Protein AF-A0A7X0P9J9-F1 (afdb_monomer_lite)

Secondary structure (DSSP, 8-state):
--------EEEEEEETTEEEEEEEETTEEEEEESSS-PPPEEEE--S-HHHHHHHHHHHHHHHHHHH--

Organism: NCBI:txid592050

Foldseek 3Di:
DDPDDQPWDWDWDDDPNWIKTWIDGPQKIWIDTPRDPFDIDMDGDDDDPRVVNRVRVVVSVVVSVVPDD

Radius of gyration: 13.36 Å; chains: 1; bounding box: 23×18×55 Å

Sequence (69 aa):
MSDKHVDASSGQVELDGFIGEWTVKDGRMKLTCLTAGASPKEAQVDGDPEALAKLLLRELLDDWKRTRP

Structure (mmCIF, N/CA/C/O backbone):
data_AF-A0A7X0P9J9-F1
#
_entry.id   AF-A0A7X0P9J9-F1
#
loop_
_atom_site.group_PDB
_atom_site.id
_atom_site.type_symbol
_atom_site.label_atom_id
_atom_site.label_alt_id
_atom_site.label_comp_id
_atom_site.label_asym_id
_atom_site.label_entity_id
_atom_site.label_seq_id
_atom_site.pdbx_PDB_ins_code
_atom_site.Cartn_x
_atom_site.Cartn_y
_atom_site.Cartn_z
_atom_site.occupancy
_atom_site.B_iso_or_equiv
_atom_site.auth_seq_id
_atom_site.auth_comp_id
_atom_site.auth_asym_id
_atom_site.auth_atom_id
_atom_site.pdbx_PDB_model_num
ATOM 1 N N . MET A 1 1 ? -5.822 7.302 35.009 1.00 39.03 1 MET A N 1
ATOM 2 C CA . MET A 1 1 ? -6.422 7.278 33.661 1.00 39.03 1 MET A CA 1
ATOM 3 C C . MET A 1 1 ? -5.271 7.068 32.698 1.00 39.03 1 MET A C 1
ATOM 5 O O . MET A 1 1 ? -4.409 7.931 32.630 1.00 39.03 1 MET A O 1
ATOM 9 N N . SER A 1 2 ? -5.154 5.882 32.100 1.00 45.59 2 SER A N 1
ATOM 10 C CA . SER A 1 2 ? -4.090 5.603 31.132 1.00 45.59 2 SER A CA 1
ATOM 11 C C . SER A 1 2 ? -4.612 5.949 29.745 1.00 45.59 2 SER A C 1
ATOM 13 O O . SER A 1 2 ? -5.143 5.082 29.060 1.00 45.59 2 SER A O 1
ATOM 15 N N . ASP A 1 3 ? -4.486 7.215 29.353 1.00 51.00 3 ASP A N 1
ATOM 16 C CA . ASP A 1 3 ? -4.622 7.624 27.955 1.00 51.00 3 ASP A CA 1
ATOM 17 C C . ASP A 1 3 ? -3.411 7.098 27.181 1.00 51.00 3 ASP A C 1
ATOM 19 O O . ASP A 1 3 ? -2.366 7.738 27.063 1.00 51.00 3 ASP A O 1
ATOM 23 N N . LYS A 1 4 ? -3.526 5.865 26.700 1.00 60.03 4 LYS A N 1
ATOM 24 C CA . LYS A 1 4 ? -2.669 5.327 25.649 1.00 60.03 4 LYS A CA 1
ATOM 25 C C . LYS A 1 4 ? -3.583 4.788 24.570 1.00 60.03 4 LYS A C 1
ATOM 27 O O . LYS A 1 4 ? -3.968 3.633 24.661 1.00 60.03 4 LYS A O 1
ATOM 32 N N . HIS A 1 5 ? -3.912 5.604 23.580 1.00 51.06 5 HIS A N 1
ATOM 33 C CA . HIS A 1 5 ? -4.218 5.125 22.234 1.00 51.06 5 HIS A CA 1
ATOM 34 C C . HIS A 1 5 ? -3.993 6.283 21.266 1.00 51.06 5 HIS A C 1
ATOM 36 O O . HIS A 1 5 ? -4.896 7.040 20.933 1.00 51.06 5 HIS A O 1
ATOM 42 N N . VAL A 1 6 ? -2.741 6.449 20.843 1.00 51.06 6 VAL A N 1
ATOM 43 C CA . VAL A 1 6 ? -2.519 6.944 19.488 1.00 51.06 6 VAL A CA 1
ATOM 44 C C . VAL A 1 6 ? -2.445 5.671 18.663 1.00 51.06 6 VAL A C 1
ATOM 46 O O . VAL A 1 6 ? -1.456 4.946 18.744 1.00 51.06 6 VAL A O 1
ATOM 49 N N . ASP A 1 7 ? -3.549 5.362 17.988 1.00 58.97 7 ASP A N 1
ATOM 50 C CA . ASP A 1 7 ? -3.812 4.142 17.213 1.00 58.97 7 ASP A CA 1
ATOM 51 C C . ASP A 1 7 ? -3.015 4.156 15.892 1.00 58.97 7 ASP A C 1
ATOM 53 O O . ASP A 1 7 ? -3.543 4.066 14.784 1.00 58.97 7 ASP A O 1
ATOM 57 N N . ALA A 1 8 ? -1.713 4.423 16.009 1.00 66.56 8 ALA A N 1
ATOM 58 C CA . ALA A 1 8 ? -0.785 4.467 14.897 1.00 66.56 8 ALA A CA 1
ATOM 59 C C . ALA A 1 8 ? -0.143 3.086 14.757 1.00 66.56 8 ALA A C 1
ATOM 61 O O . ALA A 1 8 ? 0.728 2.712 15.543 1.00 66.56 8 ALA A O 1
ATOM 62 N N . SER A 1 9 ? -0.596 2.336 13.756 1.00 86.81 9 SER A N 1
ATOM 63 C CA . SER A 1 9 ? -0.018 1.048 13.367 1.00 86.81 9 SER A CA 1
ATOM 64 C C . SER A 1 9 ? 0.824 1.230 12.108 1.00 86.81 9 SER A C 1
ATOM 66 O O . SER A 1 9 ? 0.478 2.026 11.236 1.00 86.81 9 SER A O 1
ATOM 68 N N . SER A 1 10 ? 1.942 0.527 11.991 1.00 94.56 10 SER A N 1
ATOM 69 C CA . SER A 1 10 ? 2.789 0.568 10.801 1.00 94.56 10 SER A CA 1
ATOM 70 C C . SER A 1 10 ? 3.425 -0.785 10.534 1.00 94.56 10 SER A C 1
ATOM 72 O O . SER A 1 10 ? 3.547 -1.621 11.431 1.00 94.56 10 SER A O 1
ATOM 74 N N . GLY A 1 11 ? 3.847 -0.996 9.291 1.00 95.69 11 GLY A N 1
ATOM 75 C CA . GLY A 1 11 ? 4.496 -2.234 8.899 1.00 95.69 11 GLY A CA 1
ATOM 76 C C . GLY A 1 11 ? 5.039 -2.210 7.480 1.00 95.69 11 GLY A C 1
ATOM 77 O O . GLY A 1 11 ? 4.995 -1.199 6.774 1.00 95.69 11 GLY A O 1
ATOM 78 N N . GLN A 1 12 ? 5.560 -3.363 7.078 1.00 97.19 12 GLN A N 1
ATOM 79 C CA . GLN A 1 12 ? 6.087 -3.622 5.746 1.00 97.19 12 GLN A CA 1
ATOM 80 C C . GLN A 1 12 ? 5.418 -4.862 5.160 1.00 97.19 12 GLN A C 1
ATOM 82 O O . GLN A 1 12 ? 5.061 -5.791 5.882 1.00 97.19 12 GLN A O 1
ATOM 87 N N . VAL A 1 13 ? 5.253 -4.867 3.843 1.00 96.62 13 VAL A N 1
ATOM 88 C CA . VAL A 1 13 ? 4.786 -6.015 3.065 1.00 96.62 13 VAL A CA 1
ATOM 89 C C . VAL A 1 13 ? 5.659 -6.177 1.830 1.00 96.62 13 VAL A C 1
ATOM 91 O O . VAL A 1 13 ? 6.144 -5.196 1.267 1.00 96.62 13 VAL A O 1
ATOM 94 N N . GLU A 1 14 ? 5.839 -7.417 1.394 1.00 96.31 14 GLU A N 1
ATOM 95 C CA . GLU A 1 14 ? 6.535 -7.744 0.153 1.00 96.31 14 GLU A CA 1
ATOM 96 C C . GLU A 1 14 ? 5.578 -8.460 -0.803 1.00 96.31 14 GLU A C 1
ATOM 98 O O . GLU A 1 14 ? 4.811 -9.336 -0.392 1.00 96.31 14 GLU A O 1
ATOM 103 N N . LEU A 1 15 ? 5.617 -8.079 -2.080 1.00 94.19 15 LEU A N 1
ATOM 104 C CA . LEU A 1 15 ? 4.852 -8.709 -3.151 1.00 94.19 15 LEU A CA 1
ATOM 105 C C . LEU A 1 15 ? 5.660 -8.696 -4.449 1.00 94.19 15 LEU A C 1
ATOM 107 O O . LEU A 1 15 ? 6.053 -7.632 -4.915 1.00 94.19 15 LEU A O 1
ATOM 111 N N . ASP A 1 16 ? 5.889 -9.864 -5.054 1.00 89.88 16 ASP A N 1
ATOM 112 C CA . ASP A 1 16 ? 6.634 -10.014 -6.316 1.00 89.88 16 ASP A CA 1
ATOM 113 C C . ASP A 1 16 ? 8.028 -9.331 -6.307 1.00 89.88 16 ASP A C 1
ATOM 115 O O . ASP A 1 16 ? 8.469 -8.788 -7.320 1.00 89.88 16 ASP A O 1
ATOM 119 N N . GLY A 1 17 ? 8.718 -9.320 -5.158 1.00 91.31 17 GLY A N 1
ATOM 120 C CA . GLY A 1 17 ? 10.011 -8.642 -4.969 1.00 91.31 17 GLY A CA 1
ATOM 121 C C . GLY A 1 17 ? 9.919 -7.121 -4.775 1.00 91.31 17 GLY A C 1
ATOM 122 O O . GLY A 1 17 ? 10.946 -6.450 -4.664 1.00 91.31 17 GLY A O 1
ATOM 123 N N . PHE A 1 18 ? 8.707 -6.563 -4.720 1.00 93.56 18 PHE A N 1
ATOM 124 C CA . PHE A 1 18 ? 8.467 -5.163 -4.393 1.00 93.56 18 PHE A CA 1
ATOM 125 C C . PHE A 1 18 ? 8.140 -5.008 -2.913 1.00 93.56 18 PHE A C 1
ATOM 127 O O . PHE A 1 18 ? 7.259 -5.680 -2.381 1.00 93.56 18 PHE A O 1
ATOM 134 N N . ILE A 1 19 ? 8.824 -4.069 -2.265 1.00 96.31 19 ILE A N 1
ATOM 135 C CA . ILE A 1 19 ? 8.631 -3.748 -0.849 1.00 96.31 19 ILE A CA 1
ATOM 136 C C . ILE A 1 19 ? 7.699 -2.541 -0.727 1.00 96.31 19 ILE A C 1
ATOM 138 O O . ILE A 1 19 ? 7.941 -1.500 -1.349 1.00 96.31 19 ILE A O 1
ATOM 142 N N . GLY A 1 20 ? 6.644 -2.684 0.073 1.00 97.06 20 GLY A N 1
ATOM 143 C CA . GLY A 1 20 ? 5.716 -1.625 0.453 1.00 97.06 20 GLY A CA 1
ATOM 144 C C . GLY A 1 20 ? 5.775 -1.333 1.950 1.00 97.06 20 GLY A C 1
ATOM 145 O O . GLY A 1 20 ? 5.717 -2.247 2.766 1.00 97.06 20 GLY A O 1
ATOM 146 N N . GLU A 1 21 ? 5.848 -0.056 2.308 1.00 97.56 21 GLU A N 1
ATOM 147 C CA . GLU A 1 21 ? 5.696 0.433 3.678 1.00 97.56 21 GLU A CA 1
ATOM 148 C C . GLU A 1 21 ? 4.310 1.024 3.870 1.00 97.56 21 GLU A C 1
ATOM 150 O O . GLU A 1 21 ? 3.828 1.776 3.017 1.00 97.56 21 GLU A O 1
ATOM 155 N N . TRP A 1 22 ? 3.682 0.725 5.004 1.00 97.50 22 TRP A N 1
ATOM 156 C CA . TRP A 1 22 ? 2.385 1.285 5.349 1.00 97.50 22 TRP A CA 1
ATOM 157 C C . TRP A 1 22 ? 2.347 1.880 6.750 1.00 97.50 22 TRP A C 1
ATOM 159 O O . TRP A 1 22 ? 3.027 1.446 7.678 1.00 97.50 22 TRP A O 1
ATOM 169 N N . THR A 1 23 ? 1.507 2.899 6.885 1.00 96.81 23 THR A N 1
ATOM 170 C CA . THR A 1 23 ? 1.156 3.549 8.149 1.00 96.81 23 THR A CA 1
ATOM 171 C C . THR A 1 23 ? -0.352 3.720 8.211 1.00 96.81 23 THR A C 1
ATOM 173 O O . THR A 1 23 ? -0.966 4.154 7.239 1.00 96.81 23 THR A O 1
ATOM 176 N N . VAL A 1 24 ? -0.949 3.383 9.349 1.00 95.81 24 VAL A N 1
ATOM 177 C CA . VAL A 1 24 ? -2.350 3.630 9.681 1.00 95.81 24 VAL A CA 1
ATOM 178 C C . VAL A 1 24 ? -2.408 4.799 10.644 1.00 95.81 24 VAL A C 1
ATOM 180 O O . VAL A 1 24 ? -1.719 4.811 11.662 1.00 95.81 24 VAL A O 1
ATOM 183 N N . LYS A 1 25 ? -3.236 5.784 10.317 1.00 93.88 25 LYS A N 1
ATOM 184 C CA . LYS A 1 25 ? -3.540 6.919 11.178 1.00 93.88 25 LYS A CA 1
ATOM 185 C C . LYS A 1 25 ? -5.017 7.255 11.041 1.00 93.88 25 LYS A C 1
ATOM 187 O O . LYS A 1 25 ? -5.510 7.358 9.922 1.00 93.88 25 LYS A O 1
ATOM 192 N N . ASP A 1 26 ? -5.707 7.421 12.167 1.00 91.38 26 ASP A N 1
ATOM 193 C CA . ASP A 1 26 ? -7.135 7.766 12.208 1.00 91.38 26 ASP A CA 1
ATOM 194 C C . ASP A 1 26 ? -7.993 6.801 11.356 1.00 91.38 26 ASP A C 1
ATOM 196 O O . ASP A 1 26 ? -8.860 7.217 10.590 1.00 91.38 26 ASP A O 1
ATOM 200 N N . GLY A 1 27 ? -7.684 5.497 11.418 1.00 92.06 27 GLY A N 1
ATOM 201 C CA . GLY A 1 27 ? -8.366 4.456 10.633 1.00 92.06 27 GLY A CA 1
ATOM 202 C C . GLY A 1 27 ? -8.049 4.460 9.132 1.00 92.06 27 GLY A C 1
ATOM 203 O O . GLY A 1 27 ? -8.639 3.694 8.377 1.00 92.06 27 GLY A O 1
ATOM 204 N N . ARG A 1 28 ? -7.115 5.295 8.665 1.00 96.00 28 ARG A N 1
ATOM 205 C CA . ARG A 1 28 ? -6.709 5.386 7.258 1.00 96.00 28 ARG A CA 1
ATOM 206 C C . ARG A 1 28 ? -5.292 4.868 7.067 1.00 96.00 28 ARG A C 1
ATOM 208 O O . ARG A 1 28 ? -4.363 5.349 7.710 1.00 96.00 28 ARG A O 1
ATOM 215 N N . MET A 1 29 ? -5.120 3.923 6.151 1.00 97.12 29 MET A N 1
ATOM 216 C CA . MET A 1 29 ? -3.818 3.439 5.714 1.00 97.12 29 MET A CA 1
ATOM 217 C C . MET A 1 29 ? -3.275 4.310 4.584 1.00 97.12 29 MET A C 1
ATOM 219 O O . MET A 1 29 ? -3.988 4.592 3.623 1.00 97.12 29 MET A O 1
ATOM 223 N N . LYS A 1 30 ? -1.991 4.659 4.666 1.00 97.69 30 LYS A N 1
ATOM 224 C CA . LYS A 1 30 ? -1.167 5.125 3.551 1.00 97.69 30 LYS A CA 1
ATOM 225 C C . LYS A 1 30 ? -0.090 4.085 3.267 1.00 97.69 30 LYS A C 1
ATOM 227 O O . LYS A 1 30 ? 0.694 3.777 4.161 1.00 97.69 30 LYS A O 1
ATOM 232 N N . LEU A 1 31 ? -0.031 3.590 2.033 1.00 97.88 31 LEU A N 1
ATOM 233 C CA . LEU A 1 31 ? 0.964 2.635 1.555 1.00 97.88 31 LEU A CA 1
ATOM 234 C C . LEU A 1 31 ? 1.840 3.256 0.462 1.00 97.88 31 LEU A C 1
ATOM 236 O O . LEU A 1 31 ? 1.342 3.803 -0.520 1.00 97.88 31 LEU A O 1
ATOM 240 N N . THR A 1 32 ? 3.155 3.144 0.629 1.00 96.75 32 THR A N 1
ATOM 241 C CA . THR A 1 32 ? 4.174 3.602 -0.323 1.00 96.75 32 THR A CA 1
ATOM 242 C C . THR A 1 32 ? 5.018 2.414 -0.764 1.00 96.75 32 THR A C 1
ATOM 244 O O . THR A 1 32 ? 5.529 1.679 0.075 1.00 96.75 32 THR A O 1
ATOM 247 N N . CYS A 1 33 ? 5.196 2.221 -2.071 1.00 95.75 33 CYS A N 1
ATOM 248 C CA . CYS A 1 33 ? 6.166 1.249 -2.567 1.00 95.75 33 CYS A CA 1
ATOM 249 C C . CYS A 1 33 ? 7.567 1.872 -2.554 1.00 95.75 33 CYS A C 1
ATOM 251 O O . CYS A 1 33 ? 7.775 2.931 -3.136 1.00 95.75 33 CYS A O 1
ATOM 253 N N . LEU A 1 34 ? 8.530 1.222 -1.899 1.00 92.62 34 LEU A N 1
ATOM 254 C CA . LEU A 1 34 ? 9.914 1.705 -1.802 1.00 92.62 34 LEU A CA 1
ATOM 255 C C . LEU A 1 34 ? 10.747 1.388 -3.047 1.00 92.62 34 LEU A C 1
ATOM 257 O O . LEU A 1 34 ? 11.775 2.006 -3.305 1.00 92.62 34 LEU A O 1
ATOM 261 N N . THR A 1 35 ? 10.317 0.381 -3.799 1.00 88.75 35 THR A N 1
ATOM 262 C CA . THR A 1 35 ? 11.068 -0.211 -4.918 1.00 88.75 35 THR A CA 1
ATOM 263 C C . THR A 1 35 ? 10.545 0.249 -6.278 1.00 88.75 35 THR A C 1
ATOM 265 O O . THR A 1 35 ? 11.276 0.231 -7.267 1.00 88.75 35 THR A O 1
ATOM 268 N N . ALA A 1 36 ? 9.302 0.730 -6.330 1.00 84.25 36 ALA A N 1
ATOM 269 C CA . ALA A 1 36 ? 8.718 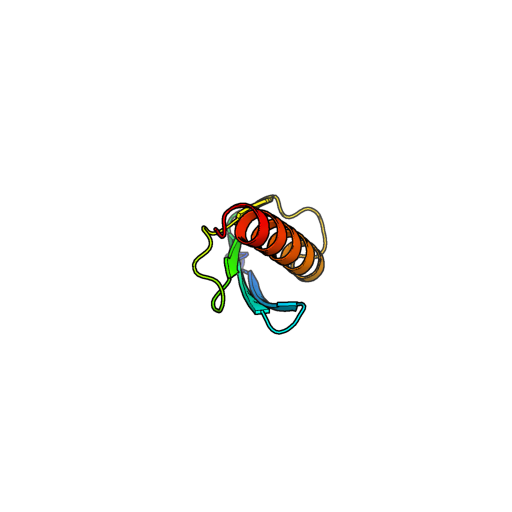1.384 -7.489 1.00 84.25 36 ALA A CA 1
ATOM 270 C C . ALA A 1 36 ? 8.498 2.869 -7.184 1.00 84.25 36 ALA A C 1
ATOM 272 O O . ALA A 1 36 ? 7.898 3.210 -6.173 1.00 84.25 36 ALA A O 1
ATOM 273 N N . GLY A 1 37 ? 8.902 3.760 -8.095 1.00 84.88 37 GLY A N 1
ATOM 274 C CA . GLY A 1 37 ? 8.595 5.198 -8.024 1.00 84.88 37 GLY A CA 1
ATOM 275 C C . GLY A 1 37 ? 7.121 5.536 -8.296 1.00 84.88 37 GLY A C 1
ATOM 276 O O . GLY A 1 37 ? 6.838 6.502 -8.998 1.00 84.88 37 GLY A O 1
ATOM 277 N N . ALA A 1 38 ? 6.191 4.702 -7.831 1.00 87.56 38 ALA A N 1
ATOM 278 C CA . ALA A 1 38 ? 4.756 4.910 -7.960 1.00 87.56 38 ALA A CA 1
ATOM 279 C C . ALA A 1 38 ? 4.244 5.840 -6.852 1.00 87.56 38 ALA A C 1
ATOM 281 O O . ALA A 1 38 ? 4.793 5.881 -5.749 1.00 87.56 38 ALA A O 1
ATOM 282 N N . SER A 1 39 ? 3.164 6.569 -7.128 1.00 91.50 39 SER A N 1
ATOM 283 C CA . SER A 1 39 ? 2.514 7.389 -6.107 1.00 91.50 39 SER A CA 1
ATOM 284 C C . SER A 1 39 ? 1.936 6.515 -4.982 1.00 91.50 39 SER A C 1
ATOM 286 O O . SER A 1 39 ? 1.417 5.433 -5.268 1.00 91.50 39 SER A O 1
ATOM 288 N N . PRO A 1 40 ? 1.990 6.966 -3.713 1.00 95.00 40 PRO A N 1
ATOM 289 C CA . PRO A 1 40 ? 1.379 6.244 -2.602 1.00 95.00 40 PRO A CA 1
ATOM 290 C C . PRO A 1 40 ? -0.122 6.015 -2.811 1.00 95.00 40 PRO A C 1
ATOM 292 O O . PRO A 1 40 ? -0.805 6.868 -3.383 1.00 95.00 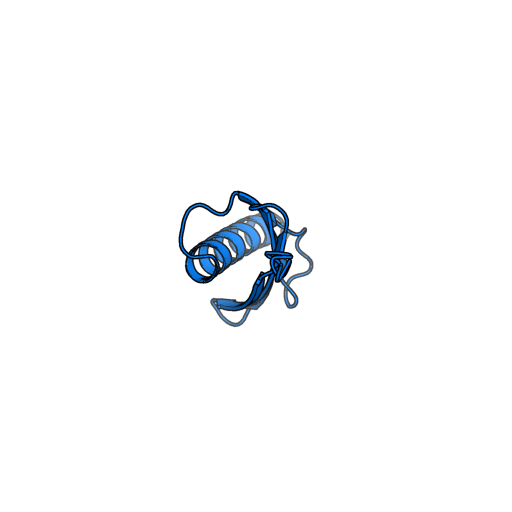40 PRO A O 1
ATOM 295 N N . LYS A 1 41 ? -0.641 4.903 -2.286 1.00 96.12 41 LYS A N 1
ATOM 296 C CA . LYS A 1 41 ? -2.082 4.635 -2.200 1.00 96.12 41 LYS A CA 1
ATOM 297 C C . LYS A 1 41 ? -2.591 4.832 -0.783 1.00 96.12 41 LYS A C 1
ATOM 299 O O . LYS A 1 41 ? -1.873 4.603 0.187 1.00 96.12 41 LYS A O 1
ATOM 304 N N . GLU A 1 42 ? -3.849 5.236 -0.672 1.00 97.25 42 GLU A N 1
ATOM 305 C CA . GLU A 1 42 ? -4.522 5.410 0.609 1.00 97.25 42 GLU A CA 1
ATOM 306 C C . GLU A 1 42 ? -5.885 4.727 0.604 1.00 97.25 42 GLU A C 1
ATOM 308 O O . GLU A 1 42 ? -6.608 4.796 -0.389 1.00 97.25 42 GLU A O 1
ATOM 313 N N . ALA A 1 43 ? -6.252 4.111 1.725 1.00 97.12 43 ALA A N 1
ATOM 314 C CA . ALA A 1 43 ? -7.560 3.493 1.913 1.00 97.12 43 ALA A CA 1
ATOM 315 C C . ALA A 1 43 ? -7.990 3.526 3.382 1.00 97.12 43 ALA A C 1
ATOM 317 O O . ALA A 1 43 ? -7.167 3.685 4.284 1.00 97.12 43 ALA A O 1
ATOM 318 N N . GLN A 1 44 ? -9.292 3.385 3.625 1.00 96.88 44 GLN A N 1
ATOM 319 C CA . GLN A 1 44 ? -9.804 3.112 4.967 1.00 96.88 44 GLN A CA 1
ATOM 320 C C . GLN A 1 44 ? -9.412 1.693 5.385 1.00 96.88 44 GLN A C 1
ATOM 322 O O . GLN A 1 44 ? -9.441 0.774 4.568 1.00 96.88 44 GLN A O 1
ATOM 327 N N . VAL A 1 45 ? -9.038 1.531 6.650 1.00 94.44 45 VAL A N 1
ATOM 328 C CA . VAL A 1 45 ? -8.757 0.231 7.252 1.00 94.44 45 VAL A CA 1
ATOM 329 C C . VAL A 1 45 ? -10.068 -0.343 7.761 1.00 94.44 45 VAL A C 1
ATOM 331 O O . VAL A 1 45 ? -10.630 0.153 8.733 1.00 94.44 45 VAL A O 1
ATOM 334 N N . ASP A 1 46 ? -10.535 -1.395 7.100 1.00 89.38 46 ASP A N 1
ATOM 335 C CA . ASP A 1 46 ? -11.672 -2.199 7.539 1.00 89.38 46 ASP A CA 1
ATOM 336 C C . ASP A 1 46 ? -11.195 -3.645 7.724 1.00 89.38 46 ASP A C 1
ATOM 338 O O . ASP A 1 46 ? -11.156 -4.437 6.781 1.00 89.38 46 ASP A O 1
ATOM 342 N N . GLY A 1 47 ? -10.704 -3.955 8.928 1.00 90.12 47 GLY A N 1
ATOM 343 C CA . GLY A 1 47 ? -10.139 -5.263 9.269 1.00 90.12 47 GLY A CA 1
ATOM 344 C C . GLY A 1 47 ? -8.610 -5.286 9.331 1.00 90.12 47 GLY A C 1
ATOM 345 O O . GLY A 1 47 ? -8.002 -4.427 9.965 1.00 90.12 47 GLY A O 1
ATOM 346 N N . ASP A 1 48 ? -7.997 -6.315 8.737 1.00 92.81 48 ASP A N 1
ATOM 347 C CA . ASP A 1 48 ? 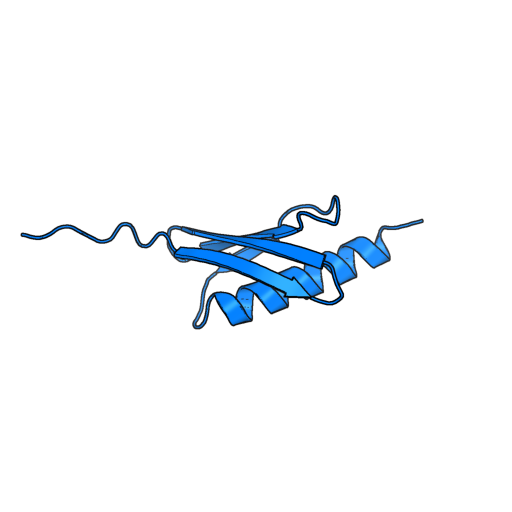-6.560 -6.602 8.846 1.00 92.81 48 ASP A CA 1
ATOM 348 C C . ASP A 1 48 ? -5.703 -5.613 8.021 1.00 92.81 48 ASP A C 1
ATOM 350 O O . ASP A 1 48 ? -5.752 -5.637 6.782 1.00 92.81 48 ASP A O 1
ATOM 354 N N . PRO A 1 49 ? -4.875 -4.770 8.674 1.00 92.50 49 PRO A N 1
ATOM 355 C CA . PRO A 1 49 ? -3.999 -3.829 7.986 1.00 92.50 49 PRO A CA 1
ATOM 356 C C . PRO A 1 49 ? -2.987 -4.507 7.057 1.00 92.50 49 PRO A C 1
ATOM 358 O O . PRO A 1 49 ? -2.689 -3.967 5.995 1.00 92.50 49 PRO A O 1
ATOM 361 N N . GLU A 1 50 ? -2.457 -5.682 7.405 1.00 93.69 50 GLU A N 1
ATOM 362 C CA . GLU A 1 50 ? -1.449 -6.349 6.573 1.00 93.69 50 GLU A CA 1
ATOM 363 C C . GLU A 1 50 ? -2.072 -6.884 5.275 1.00 93.69 50 GLU A C 1
ATOM 365 O O . GLU A 1 50 ? -1.495 -6.741 4.192 1.00 93.69 50 GLU A O 1
ATOM 370 N N . ALA A 1 51 ? -3.281 -7.448 5.364 1.00 94.62 51 ALA A N 1
ATOM 371 C CA . ALA A 1 51 ? -4.050 -7.871 4.197 1.00 94.62 51 ALA A CA 1
ATOM 372 C C . ALA A 1 51 ? -4.374 -6.682 3.278 1.00 94.62 51 ALA A C 1
ATOM 374 O O . ALA A 1 51 ? -4.142 -6.760 2.067 1.00 94.62 51 ALA A O 1
ATOM 375 N N . LEU A 1 52 ? -4.831 -5.560 3.847 1.00 96.69 52 LEU A N 1
ATOM 376 C CA . LEU A 1 52 ? -5.069 -4.329 3.090 1.00 96.69 52 LEU A CA 1
ATOM 377 C C . LEU A 1 52 ? -3.781 -3.810 2.437 1.00 96.69 52 LEU A C 1
ATOM 379 O O . LEU A 1 52 ? -3.795 -3.438 1.265 1.00 96.69 52 LEU A O 1
ATOM 383 N N . ALA A 1 53 ? -2.653 -3.831 3.147 1.00 96.88 53 ALA A N 1
ATOM 384 C CA . A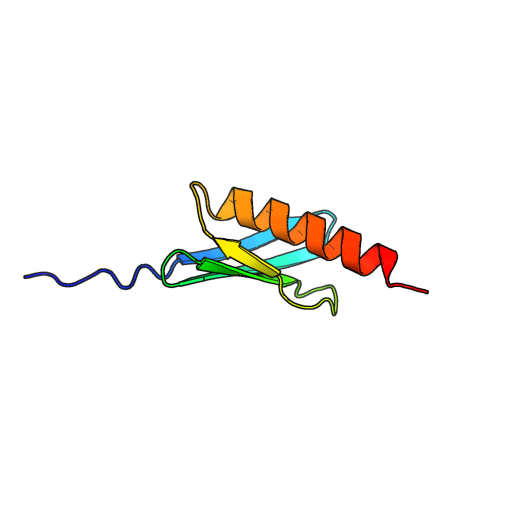LA A 1 53 ? -1.376 -3.385 2.608 1.00 96.88 53 ALA A CA 1
ATOM 385 C C . ALA A 1 53 ? -0.936 -4.213 1.388 1.00 96.88 53 ALA A C 1
ATOM 387 O O . ALA A 1 53 ? -0.499 -3.651 0.383 1.00 96.88 53 ALA A O 1
ATOM 388 N N . LYS A 1 54 ? -1.103 -5.541 1.420 1.00 96.50 54 LYS A N 1
ATOM 389 C CA . LYS A 1 54 ? -0.811 -6.406 0.259 1.00 96.50 54 LYS A CA 1
ATOM 390 C C . LYS A 1 54 ? -1.712 -6.083 -0.936 1.00 96.50 54 LYS A C 1
ATOM 392 O O . LYS A 1 54 ? -1.218 -6.033 -2.063 1.00 96.50 54 LYS A O 1
ATOM 397 N N . LEU A 1 55 ? -3.000 -5.817 -0.700 1.00 96.88 55 LEU A N 1
ATOM 398 C CA . LEU A 1 55 ? -3.942 -5.401 -1.748 1.00 96.88 55 LEU A CA 1
ATOM 399 C C . LEU A 1 55 ? -3.540 -4.056 -2.368 1.00 96.88 55 LEU A C 1
ATOM 401 O O . LEU A 1 55 ? -3.406 -3.962 -3.588 1.00 96.88 55 LEU A O 1
ATOM 405 N N . LEU A 1 56 ? -3.266 -3.041 -1.543 1.00 97.12 56 LEU A N 1
ATOM 406 C CA . LEU A 1 56 ? -2.841 -1.722 -2.021 1.00 97.12 56 LEU A CA 1
ATOM 407 C C . LEU A 1 56 ? -1.517 -1.786 -2.784 1.00 97.12 56 LEU A C 1
ATOM 409 O O . LEU A 1 56 ? -1.371 -1.108 -3.801 1.00 97.12 56 LEU A O 1
ATOM 413 N N . LEU A 1 57 ? -0.563 -2.604 -2.324 1.00 97.06 57 LEU A N 1
ATOM 414 C CA . LEU A 1 57 ? 0.698 -2.808 -3.032 1.00 97.06 57 LEU A CA 1
ATOM 415 C C . LEU A 1 57 ? 0.448 -3.447 -4.399 1.00 97.06 57 LEU A C 1
ATOM 417 O O . LEU A 1 57 ? 1.011 -2.984 -5.388 1.00 97.06 57 LEU A O 1
ATOM 421 N N . ARG A 1 58 ? -0.436 -4.449 -4.493 1.00 96.69 58 ARG A N 1
ATOM 422 C CA . ARG A 1 58 ? -0.783 -5.062 -5.781 1.00 96.69 58 ARG A C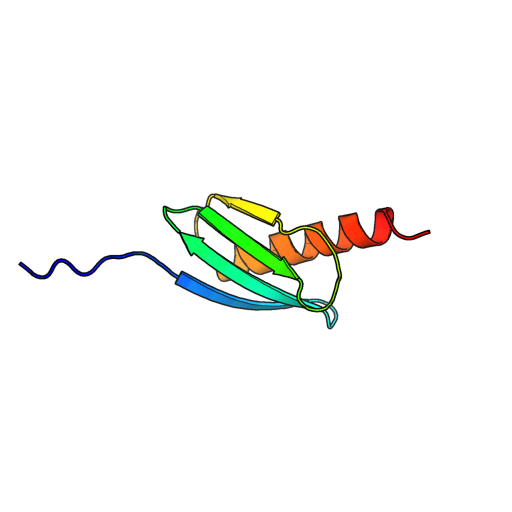A 1
ATOM 423 C C . ARG A 1 58 ? -1.370 -4.051 -6.757 1.00 96.69 58 ARG A C 1
ATOM 425 O O . ARG A 1 58 ? -0.886 -3.955 -7.882 1.00 96.69 58 ARG A O 1
ATOM 432 N N . GLU A 1 59 ? -2.369 -3.285 -6.331 1.00 95.56 59 GLU A N 1
ATOM 433 C CA . GLU A 1 59 ? -2.995 -2.282 -7.194 1.00 95.56 59 GLU A CA 1
ATOM 434 C C . GLU A 1 59 ? -2.005 -1.207 -7.643 1.00 95.56 59 GLU A C 1
ATOM 436 O O . GLU A 1 59 ? -1.986 -0.830 -8.811 1.00 95.56 59 GLU A O 1
ATOM 441 N N . LEU A 1 60 ? -1.168 -0.719 -6.723 1.00 94.88 60 LEU A N 1
ATOM 442 C CA . LEU A 1 60 ? -0.127 0.260 -7.027 1.00 94.88 60 LEU A CA 1
ATOM 443 C C . LEU A 1 60 ? 0.827 -0.276 -8.098 1.00 94.88 60 LEU A C 1
ATOM 445 O O . LEU A 1 60 ? 1.176 0.454 -9.026 1.00 94.88 60 LEU A O 1
ATOM 449 N N . LEU A 1 61 ? 1.235 -1.544 -8.000 1.00 93.06 61 LEU A N 1
ATOM 450 C CA . LEU A 1 61 ? 2.110 -2.174 -8.989 1.00 93.06 61 LEU A CA 1
ATOM 451 C C . LEU A 1 61 ? 1.408 -2.388 -10.329 1.00 93.06 61 LEU A C 1
ATOM 453 O O . LEU A 1 61 ? 2.041 -2.212 -11.369 1.00 93.06 61 LEU A O 1
ATOM 457 N N . ASP A 1 62 ? 0.127 -2.746 -10.329 1.00 92.88 62 ASP A N 1
ATOM 458 C CA . ASP A 1 62 ? -0.651 -2.905 -11.558 1.00 92.88 62 ASP A CA 1
ATOM 459 C C . ASP A 1 62 ? -0.824 -1.552 -12.278 1.00 92.88 62 ASP A C 1
ATOM 461 O O . ASP A 1 62 ? -0.622 -1.471 -13.493 1.00 92.88 62 ASP A O 1
ATOM 465 N N . ASP A 1 63 ? -1.088 -0.471 -11.540 1.00 91.00 63 ASP A N 1
ATOM 466 C CA . ASP A 1 63 ? -1.156 0.898 -12.073 1.00 91.00 63 ASP A CA 1
ATOM 467 C C . ASP A 1 63 ? 0.215 1.382 -12.583 1.00 91.00 63 ASP A C 1
ATOM 469 O O . ASP A 1 63 ? 0.332 1.944 -13.678 1.00 91.00 63 ASP A O 1
ATOM 473 N N . TRP A 1 64 ? 1.286 1.108 -11.837 1.00 88.88 64 TRP A N 1
ATOM 474 C CA . TRP A 1 64 ? 2.655 1.421 -12.250 1.00 88.88 64 TRP A CA 1
ATOM 475 C C . TRP A 1 64 ? 3.066 0.659 -13.516 1.00 88.88 64 TRP A C 1
ATOM 477 O O . TRP A 1 64 ? 3.647 1.252 -14.420 1.00 88.88 64 TRP A O 1
ATOM 487 N N . 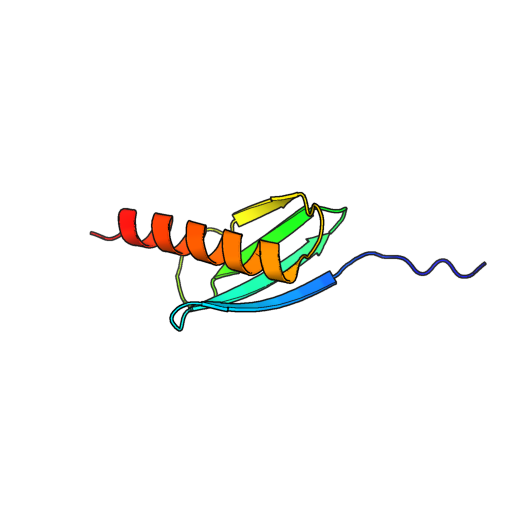LYS A 1 65 ? 2.724 -0.629 -13.643 1.00 89.94 65 LYS A N 1
ATOM 488 C CA . LYS A 1 65 ? 3.007 -1.425 -14.854 1.00 89.94 65 LYS A CA 1
ATOM 489 C C . LYS A 1 65 ? 2.278 -0.874 -16.079 1.00 89.94 65 LYS A C 1
ATOM 491 O O . LYS A 1 65 ? 2.848 -0.872 -17.161 1.00 89.94 65 LYS A O 1
ATOM 496 N N . ARG A 1 66 ? 1.043 -0.386 -15.918 1.00 89.50 66 ARG A N 1
ATOM 497 C CA . ARG A 1 66 ? 0.242 0.207 -17.009 1.00 89.50 66 ARG A CA 1
ATOM 498 C C . ARG A 1 66 ? 0.753 1.566 -17.484 1.00 89.50 66 ARG A C 1
ATOM 500 O O . ARG A 1 66 ? 0.460 1.957 -18.606 1.00 89.50 66 ARG A O 1
ATOM 507 N N . THR A 1 67 ? 1.464 2.294 -16.627 1.00 84.81 67 THR A N 1
ATOM 508 C CA . THR A 1 67 ? 1.984 3.643 -16.915 1.00 84.81 67 THR A CA 1
ATOM 509 C C . THR A 1 67 ? 3.440 3.638 -17.383 1.00 84.81 67 THR A C 1
ATOM 511 O O . THR A 1 67 ? 3.988 4.693 -17.704 1.00 84.81 67 THR A O 1
ATOM 514 N N . ARG A 1 68 ? 4.074 2.459 -17.450 1.00 74.75 68 ARG A N 1
ATOM 515 C CA . ARG A 1 68 ? 5.411 2.281 -18.020 1.00 74.75 68 ARG A CA 1
ATOM 516 C C . ARG A 1 68 ? 5.328 2.263 -19.560 1.00 74.75 68 ARG A C 1
ATOM 518 O O . ARG A 1 68 ? 4.449 1.584 -20.088 1.00 74.75 68 ARG A O 1
ATOM 525 N N . PRO A 1 69 ? 6.202 3.010 -20.258 1.00 61.72 69 PRO A N 1
ATOM 526 C CA . PRO A 1 69 ? 6.335 2.945 -21.713 1.00 61.72 69 PRO A CA 1
ATOM 527 C C . PRO A 1 69 ? 6.925 1.614 -22.194 1.00 61.72 69 PRO A C 1
ATOM 529 O O . PRO A 1 69 ? 7.633 0.953 -21.396 1.00 61.72 69 PRO A O 1
#

pLDDT: mean 88.31, std 14.23, range [39.03, 97.88]